Protein AF-A0A2H0PA83-F1 (afdb_monomer_lite)

Radius of gyration: 66.19 Å; chains: 1; bounding box: 112×42×180 Å

Foldseek 3Di:
DPPVVVVVVVVVVVVVVVVVVVVVVVVVVVVVVVVVVVVVVVVVVVVVVVVVVVVVVVVVVVVVVVVVVVVVVVVVVVVVVVVVVVVVVVVVVVVVVVVVVVVVVVVVVVVVVVVVVVVVVVVVLLVVLVVLQVVLVVCVVVLVLVSSLVSLVCSCVSPVPHPCVVVSVVSNVVSVVSVVD

Secondary structure (DSSP, 8-state):
-HHHHHHHHHHHHHHHHHHHHHHHHHHHHHHHHHHHHHHHHHHHHHHHHHHHHHHHHHHHHHHHHHHHHHHHHHHHHHHHHHHHHHHHHHHHHHHHHHHHHHHHHHHHHHHHHHHHHHHHHHHHHHHHHHHHHHHHHHHHHTT-HHHHHHHHHHHHHH-TT-TTHHHHHHHHHHHHHHTT-

Sequence (181 aa):
MSLRAAALAGAALLLSSCIATQQDVLDLSQQSDELKTQVEELKRTVGSLQANQADLSVSIKQLREDLTAYTETVKASQGDMSKLSVKLDDIGAQLSGKVAALGQTINQAQSKGLEDQKAALAEAKKESATEIFYTAEKRLQARDHAQAAKGFEQYLRDFPKADLIDVATYDLGLSYYGLKQ

Structure (mmCIF, N/CA/C/O backbone):
data_AF-A0A2H0PA83-F1
#
_entry.id   AF-A0A2H0PA83-F1
#
loop_
_atom_site.group_PDB
_atom_site.id
_atom_site.type_symbol
_atom_site.label_atom_id
_atom_site.label_alt_id
_atom_site.label_comp_id
_atom_site.label_asym_id
_atom_site.label_entity_id
_atom_site.label_seq_id
_atom_site.pdbx_PDB_ins_code
_atom_site.Cartn_x
_atom_site.Cartn_y
_atom_site.Cartn_z
_atom_site.occupancy
_atom_site.B_iso_or_equiv
_atom_site.auth_seq_id
_atom_site.auth_comp_id
_atom_site.auth_asym_id
_atom_site.auth_atom_id
_atom_site.pdbx_PDB_model_num
ATOM 1 N N . MET A 1 1 ? -62.617 -34.487 116.890 1.00 51.56 1 MET A N 1
ATOM 2 C CA . MET A 1 1 ? -61.266 -34.319 116.295 1.00 51.56 1 MET A CA 1
ATOM 3 C C . MET A 1 1 ? -61.273 -33.922 114.806 1.00 51.56 1 MET A C 1
ATOM 5 O O . MET A 1 1 ? -60.197 -33.729 114.262 1.00 51.56 1 MET A O 1
ATOM 9 N N . SER A 1 2 ? -62.423 -33.715 114.143 1.00 56.59 2 SER A N 1
ATOM 10 C CA . SER A 1 2 ? -62.486 -33.534 112.676 1.00 56.59 2 SER A CA 1
ATOM 11 C C . SER A 1 2 ? -62.279 -32.101 112.152 1.00 56.59 2 SER A C 1
ATOM 13 O O . SER A 1 2 ? -61.786 -31.941 111.041 1.00 56.59 2 SER A O 1
ATOM 15 N N . LEU A 1 3 ? -62.583 -31.050 112.927 1.00 54.34 3 LEU A N 1
ATOM 16 C CA . LEU A 1 3 ? -62.489 -29.662 112.430 1.00 54.34 3 LEU A CA 1
ATOM 17 C C . LEU A 1 3 ? -61.047 -29.139 112.292 1.00 54.34 3 LEU A C 1
ATOM 19 O O . LEU A 1 3 ? -60.750 -28.369 111.384 1.00 54.34 3 LEU A O 1
ATOM 23 N N . ARG A 1 4 ? -60.130 -29.569 113.170 1.00 56.16 4 ARG A N 1
ATOM 24 C CA . ARG A 1 4 ? -58.721 -29.132 113.131 1.00 56.16 4 ARG A CA 1
ATOM 25 C C . ARG A 1 4 ? -57.931 -29.771 111.985 1.00 56.16 4 ARG A C 1
ATOM 27 O O . ARG A 1 4 ? -57.058 -29.120 111.426 1.00 56.16 4 ARG A O 1
ATOM 34 N N . ALA A 1 5 ? -58.268 -31.005 111.607 1.00 57.06 5 ALA A N 1
ATOM 35 C CA . ALA A 1 5 ? -57.645 -31.691 110.476 1.00 57.06 5 ALA A CA 1
ATOM 36 C C . ALA A 1 5 ? -58.074 -31.085 109.127 1.00 57.06 5 ALA A C 1
ATOM 38 O O . ALA A 1 5 ? -57.241 -30.907 108.244 1.00 57.06 5 ALA A O 1
ATOM 39 N N . ALA A 1 6 ? -59.345 -30.685 108.997 1.00 58.38 6 ALA A N 1
ATOM 40 C CA . ALA A 1 6 ? -59.857 -30.019 107.798 1.00 58.38 6 ALA A CA 1
ATOM 41 C C . ALA A 1 6 ? -59.252 -28.615 107.595 1.00 58.38 6 ALA A C 1
ATOM 43 O O . ALA A 1 6 ? -58.910 -28.249 106.473 1.00 58.38 6 ALA A O 1
ATOM 44 N N . ALA A 1 7 ? -59.048 -27.856 108.678 1.00 58.75 7 ALA A N 1
ATOM 45 C CA . ALA A 1 7 ? -58.401 -26.544 108.614 1.00 58.75 7 ALA A CA 1
ATOM 46 C C . ALA A 1 7 ? -56.911 -26.630 108.220 1.00 58.75 7 ALA A C 1
ATOM 48 O O . ALA A 1 7 ? -56.438 -25.809 107.438 1.00 58.75 7 ALA A O 1
ATOM 49 N N . LEU A 1 8 ? -56.181 -27.646 108.703 1.00 57.69 8 LEU A N 1
ATOM 50 C CA . LEU A 1 8 ? -54.783 -27.871 108.309 1.00 57.69 8 LEU A CA 1
ATOM 51 C C . LEU A 1 8 ? -54.650 -28.352 106.854 1.00 57.69 8 LEU A C 1
ATOM 53 O O . LEU A 1 8 ? -53.740 -27.919 106.151 1.00 57.69 8 LEU A O 1
ATOM 57 N N . ALA A 1 9 ? -55.564 -29.208 106.386 1.00 58.97 9 ALA A N 1
ATOM 58 C CA . ALA A 1 9 ? -55.563 -29.701 105.008 1.00 58.97 9 ALA A CA 1
ATOM 59 C C . ALA A 1 9 ? -55.920 -28.600 103.988 1.00 58.97 9 ALA A C 1
ATOM 61 O O . ALA A 1 9 ? -55.298 -28.518 102.930 1.00 58.97 9 ALA A O 1
ATOM 62 N N . GLY A 1 10 ? -56.862 -27.709 104.324 1.00 60.94 10 GLY A N 1
ATOM 63 C CA . GLY A 1 10 ? -57.203 -26.548 103.493 1.00 60.94 10 GLY A CA 1
ATOM 64 C C . GLY A 1 10 ? -56.073 -25.515 103.394 1.00 60.94 10 GLY A C 1
ATOM 65 O O . GLY A 1 10 ? -55.834 -24.968 102.320 1.00 60.94 10 GLY A O 1
ATOM 66 N N . ALA A 1 11 ? -55.322 -25.294 104.478 1.00 58.81 11 ALA A N 1
ATOM 67 C CA . ALA A 1 11 ? -54.163 -24.398 104.474 1.00 58.81 11 ALA A CA 1
ATOM 68 C C . ALA A 1 11 ? -52.969 -24.967 103.680 1.00 58.81 11 ALA A C 1
ATOM 70 O O . ALA A 1 11 ? -52.287 -24.222 102.979 1.00 58.81 11 ALA A O 1
ATOM 71 N N . ALA A 1 12 ? -52.739 -26.285 103.735 1.00 58.78 12 ALA A N 1
ATOM 72 C CA . ALA A 1 12 ? -51.665 -26.945 102.988 1.00 58.78 12 ALA A CA 1
ATOM 73 C C . ALA A 1 12 ? -51.899 -26.935 101.464 1.00 58.78 12 ALA A C 1
ATOM 75 O O . ALA A 1 12 ? -50.952 -26.757 100.698 1.00 58.78 12 ALA A O 1
ATOM 76 N N . LEU A 1 13 ? -53.154 -27.063 101.018 1.00 60.34 13 LEU A N 1
ATOM 77 C CA . LEU A 1 13 ? -53.509 -27.007 99.594 1.00 60.34 13 LEU A CA 1
ATOM 78 C C . LEU A 1 13 ? -53.390 -25.594 99.006 1.00 60.34 13 LEU A C 1
ATOM 80 O O . LEU A 1 13 ? -52.893 -25.452 97.892 1.00 60.34 13 LEU A O 1
ATOM 84 N N . LEU A 1 14 ? -53.755 -24.552 99.763 1.00 58.25 14 LEU A N 1
ATOM 85 C CA . LEU A 1 14 ? -53.609 -23.155 99.325 1.00 58.25 14 LEU A CA 1
ATOM 86 C C . LEU A 1 14 ? -52.141 -22.705 99.243 1.00 58.25 14 LEU A C 1
ATOM 88 O O . LEU A 1 14 ? -51.774 -21.946 98.348 1.00 58.25 14 LEU A O 1
ATOM 92 N N . LEU A 1 15 ? -51.278 -23.202 100.135 1.00 57.38 15 LEU A N 1
ATOM 93 C CA . LEU A 1 15 ? -49.836 -22.940 100.073 1.00 57.38 15 LEU A CA 1
ATOM 94 C C . LEU A 1 15 ? -49.163 -23.692 98.914 1.00 57.38 15 LEU A C 1
ATOM 96 O O . LEU A 1 15 ? -48.243 -23.164 98.293 1.00 57.38 15 LEU A O 1
ATOM 100 N N . SER A 1 16 ? -49.645 -24.892 98.578 1.00 57.69 16 SER A N 1
ATOM 101 C CA . SER A 1 16 ? -49.106 -25.694 97.474 1.00 57.69 16 SER A CA 1
ATOM 102 C C . SER A 1 16 ? -49.528 -25.164 96.093 1.00 57.69 16 SER A C 1
ATOM 104 O O . SER A 1 16 ? -48.714 -25.156 95.170 1.00 57.69 16 SER A O 1
ATOM 106 N N . SER A 1 17 ? -50.740 -24.605 95.957 1.00 57.22 17 SER A N 1
ATOM 107 C CA . SER A 1 17 ? -51.189 -23.952 94.714 1.00 57.22 17 SER A CA 1
ATOM 108 C C . SER A 1 17 ? -50.440 -22.652 94.387 1.00 57.22 17 SER A C 1
ATOM 110 O O . SER A 1 17 ? -50.328 -22.281 93.218 1.00 57.22 17 SER A O 1
ATOM 112 N N . CYS A 1 18 ? -49.871 -21.975 95.388 1.00 58.06 18 CYS A N 1
ATOM 113 C CA . CYS A 1 18 ? -48.998 -20.819 95.162 1.00 58.06 18 CYS A CA 1
ATOM 114 C C . CYS A 1 18 ? -47.614 -21.220 94.622 1.00 58.06 18 CYS A C 1
ATOM 116 O O . CYS A 1 18 ? -47.002 -20.438 93.904 1.00 58.06 18 CYS A O 1
ATOM 118 N N . ILE A 1 19 ? -47.134 -22.432 94.923 1.00 64.25 19 ILE A N 1
ATOM 119 C CA . ILE A 1 19 ? -45.809 -22.919 94.501 1.00 64.25 19 ILE A CA 1
ATOM 120 C C . ILE A 1 19 ? -45.829 -23.401 93.043 1.00 64.25 19 ILE A C 1
ATOM 122 O O . ILE A 1 19 ? -44.919 -23.074 92.289 1.00 64.25 19 ILE A O 1
ATOM 126 N N . ALA A 1 20 ? -46.887 -24.099 92.613 1.00 59.97 20 ALA A N 1
ATOM 127 C CA . ALA A 1 20 ? -47.041 -24.510 91.210 1.00 59.97 20 ALA A CA 1
ATOM 128 C C . ALA A 1 20 ? -47.161 -23.297 90.268 1.00 59.97 20 ALA A C 1
ATOM 130 O O . ALA A 1 20 ? -46.479 -23.213 89.252 1.00 59.97 20 ALA A O 1
ATOM 131 N N . THR A 1 21 ? -47.949 -22.296 90.669 1.00 69.75 21 THR A N 1
ATOM 132 C CA . THR A 1 21 ? -48.108 -21.053 89.900 1.00 69.75 21 THR A CA 1
ATOM 133 C C . THR A 1 21 ? -46.814 -20.230 89.861 1.00 69.75 21 THR A C 1
ATOM 135 O O . THR A 1 21 ? -46.554 -19.548 88.879 1.00 69.75 21 THR A O 1
ATOM 138 N N . GLN A 1 22 ? -45.961 -20.299 90.889 1.00 62.75 22 GLN A N 1
ATOM 139 C CA . GLN A 1 22 ? -44.659 -19.617 90.876 1.00 62.75 22 GLN A CA 1
ATOM 140 C C . GLN A 1 22 ? -43.684 -20.213 89.857 1.00 62.75 22 GLN A C 1
ATOM 142 O O . GLN A 1 22 ? -42.890 -19.472 89.283 1.00 62.75 22 GLN A O 1
ATOM 147 N N . GLN A 1 23 ? -43.744 -21.524 89.621 1.00 73.12 23 GLN A N 1
ATOM 148 C CA . GLN A 1 23 ? -42.835 -22.210 88.705 1.00 73.12 23 GLN A CA 1
ATOM 149 C C . GLN A 1 23 ? -43.219 -21.968 87.241 1.00 73.12 23 GLN A C 1
ATOM 151 O O . GLN A 1 23 ? -42.353 -21.625 86.441 1.00 73.12 23 GLN A O 1
ATOM 156 N N . ASP A 1 24 ? -44.516 -22.015 86.925 1.00 76.12 24 ASP A N 1
ATOM 157 C CA . ASP A 1 24 ? -45.021 -21.629 85.602 1.00 76.12 24 ASP A CA 1
ATOM 158 C C . ASP A 1 24 ? -44.798 -20.137 85.321 1.00 76.12 24 ASP A C 1
ATOM 160 O O . ASP A 1 24 ? -44.434 -19.768 84.211 1.00 76.12 24 ASP A O 1
ATOM 164 N N . VAL A 1 25 ? -44.956 -19.257 86.320 1.00 76.62 25 VAL A N 1
ATOM 165 C CA . VAL A 1 25 ? -44.660 -17.820 86.159 1.00 76.62 25 VAL A CA 1
ATOM 166 C C . VAL A 1 25 ? -43.170 -17.575 85.904 1.00 76.62 25 VAL A C 1
ATOM 168 O O . VAL A 1 25 ? -42.833 -16.684 85.124 1.00 76.62 25 VAL A O 1
ATOM 171 N N . LEU A 1 26 ? -42.277 -18.362 86.513 1.00 77.31 26 LEU A N 1
ATOM 172 C CA . LEU A 1 26 ? -40.839 -18.301 86.237 1.00 77.31 26 LEU A CA 1
ATOM 173 C C . LEU A 1 26 ? -40.507 -18.797 84.825 1.00 77.31 26 LEU A C 1
ATOM 175 O O . LEU A 1 26 ? -39.766 -18.115 84.124 1.00 77.31 26 LEU A O 1
ATOM 179 N N . ASP A 1 27 ? -41.082 -19.915 84.380 1.00 84.69 27 ASP A N 1
ATOM 180 C CA . ASP A 1 27 ? -40.844 -20.453 83.032 1.00 84.69 27 ASP A CA 1
ATOM 181 C C . ASP A 1 27 ? -41.407 -19.522 81.941 1.00 84.69 27 ASP A C 1
ATOM 183 O O . ASP A 1 27 ? -40.744 -19.233 80.945 1.00 84.69 27 ASP A O 1
ATOM 187 N N . LEU A 1 28 ? -42.587 -18.933 82.174 1.00 83.31 28 LEU A N 1
ATOM 188 C CA . LEU A 1 28 ? -43.180 -17.934 81.281 1.00 83.31 28 LEU A CA 1
ATOM 189 C C . LEU A 1 28 ? -42.356 -16.638 81.240 1.00 83.31 28 LEU A C 1
ATOM 191 O O . LEU A 1 28 ? -42.197 -16.037 80.177 1.00 83.31 28 LEU A O 1
ATOM 195 N N . SER A 1 29 ? -41.808 -16.214 82.385 1.00 84.06 29 SER A N 1
ATOM 196 C CA . SER A 1 29 ? -40.869 -15.088 82.454 1.00 84.06 29 SER A CA 1
ATOM 197 C C . SER A 1 29 ? -39.613 -15.383 81.640 1.00 84.06 29 SER A C 1
ATOM 199 O O . SER A 1 29 ? -39.159 -14.531 80.881 1.00 84.06 29 SER A O 1
ATOM 201 N N . GLN A 1 30 ? -39.082 -16.599 81.754 1.00 87.44 30 GLN A N 1
ATOM 202 C CA . GLN A 1 30 ? -37.861 -17.011 81.077 1.00 87.44 30 GLN A CA 1
ATOM 203 C C . GLN A 1 30 ? -38.061 -17.105 79.556 1.00 87.44 30 GLN A C 1
ATOM 205 O O . GLN A 1 30 ? -37.253 -16.576 78.796 1.00 87.44 3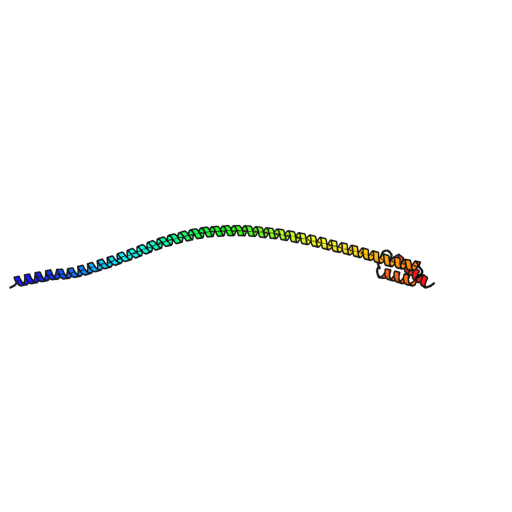0 GLN A O 1
ATOM 210 N N . GLN A 1 31 ? -39.186 -17.661 79.100 1.00 88.81 31 GLN A N 1
ATOM 211 C CA . GLN A 1 31 ? -39.565 -17.670 77.682 1.00 88.81 31 GLN A CA 1
ATOM 212 C C . GLN A 1 31 ? -39.833 -16.260 77.137 1.00 88.81 31 GLN A C 1
ATOM 214 O O . GLN A 1 31 ? -39.490 -15.964 75.992 1.00 88.81 31 GLN A O 1
ATOM 219 N N . SER A 1 32 ? -40.415 -15.366 77.943 1.00 87.06 32 SER A N 1
ATOM 220 C CA . SER A 1 32 ? -40.595 -13.959 77.570 1.00 87.06 32 SER A CA 1
ATOM 221 C C . SER A 1 32 ? -39.249 -13.251 77.374 1.00 87.06 32 SER A C 1
ATOM 223 O O . SER A 1 32 ? -39.107 -12.459 76.441 1.00 87.06 32 SER A O 1
ATOM 225 N N . ASP A 1 33 ? -38.257 -13.537 78.218 1.00 91.81 33 ASP A N 1
ATOM 226 C CA . ASP A 1 33 ? -36.907 -12.976 78.100 1.00 91.81 33 ASP A CA 1
ATOM 227 C C . ASP A 1 33 ? -36.136 -13.551 76.897 1.00 91.81 33 ASP A C 1
ATOM 229 O O . ASP A 1 33 ? -35.471 -12.809 76.162 1.00 91.81 33 ASP A O 1
ATOM 233 N N . GLU A 1 34 ? -36.283 -14.849 76.627 1.00 93.62 34 GLU A N 1
ATOM 234 C CA . GLU A 1 34 ? -35.730 -15.521 75.444 1.00 93.62 34 GLU A CA 1
ATOM 235 C C . GLU A 1 34 ? -36.320 -14.932 74.153 1.00 93.62 34 GLU A C 1
ATOM 237 O O . GLU A 1 34 ? -35.589 -14.503 73.256 1.00 93.62 34 GLU A O 1
ATOM 242 N N . LEU A 1 35 ? -37.650 -14.817 74.077 1.00 92.44 35 LEU A N 1
ATOM 243 C CA . LEU A 1 35 ? -38.343 -14.258 72.918 1.00 92.44 35 LEU A CA 1
ATOM 244 C C . LEU A 1 35 ? -37.953 -12.796 72.687 1.00 92.44 35 LEU A C 1
ATOM 246 O O . LEU A 1 35 ? -37.752 -12.370 71.550 1.00 92.44 35 LEU A O 1
ATOM 250 N N . LYS A 1 36 ? -37.790 -12.023 73.764 1.00 93.94 36 LYS A N 1
ATOM 251 C CA . LYS A 1 36 ? -37.321 -10.638 73.687 1.00 93.94 36 LYS A CA 1
ATOM 252 C C . LYS A 1 36 ? -35.911 -10.558 73.104 1.00 93.94 36 LYS A C 1
ATOM 254 O O . LYS A 1 36 ? -35.647 -9.699 72.264 1.00 93.94 36 LYS A O 1
ATOM 259 N N . THR A 1 37 ? -35.035 -11.478 73.498 1.00 95.44 37 THR A N 1
ATOM 260 C CA . THR A 1 37 ? -33.679 -11.588 72.947 1.00 95.44 37 THR A CA 1
ATOM 261 C C . THR A 1 37 ? -33.705 -11.923 71.454 1.00 95.44 37 THR A C 1
ATOM 263 O O . THR A 1 37 ? -33.052 -11.237 70.666 1.00 95.44 37 THR A O 1
ATOM 266 N N . GLN A 1 38 ? -34.522 -12.896 71.043 1.00 95.44 38 GLN A N 1
ATOM 267 C CA . GLN A 1 38 ? -34.682 -13.279 69.633 1.00 95.44 38 GLN A CA 1
ATOM 268 C C . GLN A 1 38 ? -35.261 -12.146 68.772 1.00 95.44 38 GLN A C 1
ATOM 270 O O . GLN A 1 38 ? -34.823 -11.938 67.641 1.00 95.44 38 GLN A O 1
ATOM 275 N N . VAL A 1 39 ? -36.216 -11.372 69.297 1.00 95.56 39 VAL A N 1
ATOM 276 C CA . VAL A 1 39 ? -36.772 -10.200 68.600 1.00 95.56 39 VAL A CA 1
ATOM 277 C C . VAL A 1 39 ? -35.709 -9.117 68.408 1.00 95.56 39 VAL A C 1
ATOM 279 O O . VAL A 1 39 ? -35.628 -8.526 67.329 1.00 95.56 39 VAL A O 1
ATOM 282 N N . GLU A 1 40 ? -34.868 -8.866 69.413 1.00 95.81 40 GLU A N 1
ATOM 283 C CA . GLU A 1 40 ? -33.756 -7.913 69.301 1.00 95.81 40 GLU A CA 1
ATOM 284 C C . GLU A 1 40 ? -32.684 -8.379 68.302 1.00 95.81 40 GLU A C 1
ATOM 286 O O . GLU A 1 40 ? -32.133 -7.566 67.556 1.00 95.81 40 GLU A O 1
ATOM 291 N N . GLU A 1 41 ? -32.396 -9.679 68.236 1.00 95.88 41 GLU A N 1
ATOM 292 C CA . GLU A 1 41 ? -31.490 -10.247 67.233 1.00 95.88 41 GLU A CA 1
ATOM 293 C C . GLU A 1 41 ? -32.073 -10.149 65.818 1.00 95.88 41 GLU A C 1
ATOM 295 O O . GLU A 1 41 ? -31.417 -9.640 64.907 1.00 95.88 41 GLU A O 1
ATOM 300 N N . LEU A 1 42 ? -33.337 -10.534 65.634 1.00 95.00 42 LEU A N 1
ATOM 301 C CA . LEU A 1 42 ? -34.015 -10.431 64.346 1.00 95.00 42 LEU A CA 1
ATOM 302 C C . LEU A 1 42 ? -34.079 -8.977 63.864 1.00 95.00 42 LEU A C 1
ATOM 304 O O . LEU A 1 42 ? -33.847 -8.704 62.686 1.00 95.00 42 LEU A O 1
ATOM 308 N N . LYS A 1 43 ? -34.321 -8.026 64.772 1.00 95.38 43 LYS A N 1
ATOM 309 C CA . LYS A 1 43 ? -34.308 -6.591 64.468 1.00 95.38 43 LYS A CA 1
ATOM 310 C C . LYS A 1 43 ? -32.934 -6.121 63.988 1.00 95.38 43 LYS A C 1
ATOM 312 O O . LYS A 1 43 ? -32.865 -5.347 63.032 1.00 95.38 43 LYS A O 1
ATOM 317 N N . ARG A 1 44 ? -31.845 -6.610 64.595 1.00 96.56 44 ARG A N 1
ATOM 318 C CA . ARG A 1 44 ? -30.480 -6.345 64.108 1.00 96.56 44 ARG A CA 1
ATOM 319 C C . ARG A 1 44 ? -30.255 -6.934 62.717 1.00 96.56 44 ARG A C 1
ATOM 321 O O . ARG A 1 44 ? -29.746 -6.225 61.849 1.00 96.56 44 ARG A O 1
ATOM 328 N N . THR A 1 45 ? -30.681 -8.172 62.472 1.00 95.62 45 THR A N 1
ATOM 329 C CA . THR A 1 45 ? -30.556 -8.816 61.154 1.00 95.62 45 THR A CA 1
ATOM 330 C C . THR A 1 45 ? -31.348 -8.075 60.079 1.00 95.62 45 THR A C 1
ATOM 332 O O . THR A 1 45 ? -30.814 -7.806 59.006 1.00 95.62 45 THR A O 1
ATOM 335 N N . VAL A 1 46 ? -32.585 -7.660 60.366 1.00 96.50 46 VAL A N 1
ATOM 336 C CA . VAL A 1 46 ? -33.391 -6.835 59.449 1.00 96.50 46 VAL A CA 1
ATOM 337 C C . VAL A 1 46 ? -32.699 -5.502 59.166 1.00 96.50 46 VAL A C 1
ATOM 339 O O . VAL A 1 46 ? -32.633 -5.093 58.009 1.00 96.50 46 VAL A O 1
ATOM 342 N N . GLY A 1 47 ? -32.125 -4.856 60.186 1.00 96.62 47 GLY A N 1
ATOM 343 C CA . GLY A 1 47 ? -31.341 -3.632 60.005 1.00 96.62 47 GLY A CA 1
ATOM 344 C C . GLY A 1 47 ? -30.131 -3.830 59.084 1.00 96.62 47 GLY A C 1
ATOM 345 O O . GLY A 1 47 ? -29.888 -3.013 58.198 1.00 96.62 47 GLY A O 1
ATOM 346 N N . SER A 1 48 ? -29.409 -4.946 59.229 1.00 96.38 48 SER A N 1
ATOM 347 C CA . SER A 1 48 ? -28.294 -5.297 58.339 1.00 96.38 48 SER A CA 1
ATOM 348 C C . SER A 1 48 ? -28.757 -5.572 56.906 1.00 96.38 48 SER A C 1
ATOM 350 O O . SER A 1 48 ? -28.155 -5.065 55.960 1.00 96.38 48 SER A O 1
ATOM 352 N N . LEU A 1 49 ? -29.852 -6.314 56.724 1.00 95.31 49 LEU A N 1
ATOM 353 C CA . LEU A 1 49 ? -30.412 -6.591 55.400 1.00 95.31 49 LEU A CA 1
ATOM 354 C C . LEU A 1 49 ? -30.868 -5.311 54.694 1.00 95.31 49 LEU A C 1
ATOM 356 O O . LEU A 1 49 ? -30.617 -5.157 53.502 1.00 95.31 49 LEU A O 1
ATOM 360 N N . GLN A 1 50 ? -31.477 -4.374 55.422 1.00 94.88 50 GLN A N 1
ATOM 361 C CA . GLN A 1 50 ? -31.858 -3.067 54.882 1.00 94.88 50 GLN A CA 1
ATOM 362 C C . GLN A 1 50 ? -30.638 -2.249 54.444 1.00 94.88 50 GLN A C 1
ATOM 364 O O . GLN A 1 50 ? -30.660 -1.655 53.365 1.00 94.88 50 GLN A O 1
ATOM 369 N N . ALA A 1 51 ? -29.561 -2.249 55.236 1.00 95.62 51 ALA A N 1
ATOM 370 C CA . ALA A 1 51 ? -28.315 -1.578 54.872 1.00 95.62 51 ALA A CA 1
ATOM 371 C C . ALA A 1 51 ? -27.686 -2.194 53.609 1.00 95.62 51 ALA A C 1
ATOM 373 O O . ALA A 1 51 ? -27.352 -1.473 52.671 1.00 95.62 51 ALA A O 1
ATOM 374 N N . ASN A 1 52 ? -27.615 -3.525 53.536 1.00 96.00 52 ASN A N 1
ATOM 375 C CA . ASN A 1 52 ? -27.096 -4.235 52.364 1.00 96.00 52 ASN A CA 1
ATOM 376 C C . ASN A 1 52 ? -27.962 -4.004 51.117 1.00 96.00 52 ASN A C 1
ATOM 378 O O . ASN A 1 52 ? -27.446 -3.867 50.010 1.00 96.00 52 ASN A O 1
ATOM 382 N N . GLN A 1 53 ? -29.285 -3.926 51.278 1.00 95.06 53 GLN A N 1
ATOM 383 C CA . GLN A 1 53 ? -30.200 -3.609 50.183 1.00 95.06 53 GLN A CA 1
ATOM 384 C C . GLN A 1 53 ? -29.984 -2.181 49.660 1.00 95.06 53 GLN A C 1
ATOM 386 O O . GLN A 1 53 ? -30.046 -1.954 48.448 1.00 95.06 53 GLN A O 1
ATOM 391 N N . ALA A 1 54 ? -29.721 -1.222 50.552 1.00 95.75 54 ALA A N 1
ATOM 392 C CA . ALA A 1 54 ? -29.398 0.148 50.168 1.00 95.75 54 ALA A CA 1
ATOM 393 C C . ALA A 1 54 ? -28.068 0.219 49.400 1.00 95.75 54 ALA A C 1
ATOM 395 O O . ALA A 1 54 ? -28.019 0.840 48.338 1.00 95.75 54 ALA A O 1
ATOM 396 N N . ASP A 1 55 ? -27.031 -0.468 49.881 1.00 97.00 55 ASP A N 1
ATOM 397 C CA . ASP A 1 55 ? -25.716 -0.525 49.231 1.00 97.00 55 ASP A CA 1
ATOM 398 C C . ASP A 1 55 ? -25.781 -1.170 47.836 1.00 97.00 55 ASP A C 1
ATOM 400 O O . ASP A 1 55 ? -25.310 -0.604 46.844 1.00 97.00 55 ASP A O 1
ATOM 404 N N . LEU A 1 56 ? -26.489 -2.298 47.715 1.00 96.44 56 LEU A N 1
ATOM 405 C CA . LEU A 1 56 ? -26.685 -2.968 46.431 1.00 96.44 56 LEU A CA 1
ATOM 406 C C . LEU A 1 56 ? -27.446 -2.080 45.434 1.00 96.44 56 LEU A C 1
ATOM 408 O O . LEU A 1 56 ? -27.129 -2.062 44.246 1.00 96.44 56 LEU A O 1
ATOM 412 N N . SER A 1 57 ? -28.430 -1.308 45.907 1.00 96.75 57 SER A N 1
ATOM 413 C CA . SER A 1 57 ? -29.165 -0.346 45.075 1.00 96.75 57 SER A CA 1
ATOM 414 C C . SER A 1 57 ? -28.252 0.753 44.523 1.00 96.75 57 SER A C 1
ATOM 416 O O . SER A 1 57 ? -28.379 1.123 43.354 1.00 96.75 57 SER A O 1
ATOM 418 N N . VAL A 1 58 ? -27.304 1.246 45.327 1.00 97.44 58 VAL A N 1
ATOM 419 C CA . VAL A 1 58 ? -26.288 2.214 44.880 1.00 97.44 58 VAL A CA 1
ATOM 420 C C . VAL A 1 58 ? -25.352 1.575 43.855 1.00 97.44 58 VAL A C 1
ATOM 422 O O . VAL A 1 58 ? -25.177 2.130 42.772 1.00 97.44 58 VAL A O 1
ATOM 425 N N . SER A 1 59 ? -24.837 0.377 44.134 1.00 97.50 59 SER A N 1
ATOM 426 C CA . SER A 1 59 ? -23.953 -0.354 43.217 1.00 97.50 59 SER A CA 1
ATOM 427 C C . SER A 1 59 ? -24.608 -0.620 41.855 1.00 97.50 59 SER A C 1
ATOM 429 O O . SER A 1 59 ? -23.988 -0.426 40.813 1.00 97.50 59 SER A O 1
ATOM 431 N N . ILE A 1 60 ? -25.892 -0.996 41.832 1.00 97.06 60 ILE A N 1
ATOM 432 C CA . ILE A 1 60 ? -26.648 -1.200 40.585 1.00 97.06 60 ILE A CA 1
ATOM 433 C C . ILE A 1 60 ? -26.817 0.110 39.805 1.00 97.06 60 ILE A C 1
ATOM 435 O O . ILE A 1 60 ? -26.779 0.092 38.573 1.00 97.06 60 ILE A O 1
ATOM 439 N N . LYS A 1 61 ? -27.026 1.243 40.486 1.00 97.25 61 LYS A N 1
ATOM 440 C CA . LYS A 1 61 ? -27.111 2.554 39.823 1.00 97.25 61 LYS A CA 1
ATOM 441 C C . LYS A 1 61 ? -25.777 2.933 39.191 1.00 97.25 61 LYS A C 1
ATOM 443 O O . LYS A 1 61 ? -25.771 3.259 38.009 1.00 97.25 61 LYS A O 1
ATOM 448 N N . GLN A 1 62 ? -24.678 2.787 39.932 1.00 97.44 62 GLN A N 1
ATOM 449 C CA . GLN A 1 62 ? -23.337 3.061 39.417 1.00 97.44 62 GLN A CA 1
ATOM 450 C C . GLN A 1 62 ? -23.035 2.204 38.186 1.00 97.44 62 GLN A C 1
ATOM 452 O O . GLN A 1 62 ? -22.660 2.719 37.140 1.00 97.44 62 GLN A O 1
ATOM 457 N N . LEU A 1 63 ? -23.304 0.898 38.265 1.00 96.81 63 LEU A N 1
ATOM 458 C CA . LEU A 1 63 ? -23.047 -0.014 37.154 1.00 96.81 63 LEU A CA 1
ATOM 459 C C . LEU A 1 63 ? -23.872 0.339 35.903 1.00 96.81 63 LEU A C 1
ATOM 461 O O . LEU A 1 63 ? -23.411 0.148 34.780 1.00 96.81 63 LEU A O 1
ATOM 465 N N . ARG A 1 64 ? -25.096 0.861 36.073 1.00 96.56 64 ARG A N 1
ATOM 466 C CA . ARG A 1 64 ? -25.930 1.344 34.957 1.00 96.56 64 ARG A CA 1
ATOM 467 C C . ARG A 1 64 ? -25.384 2.623 34.331 1.00 96.56 64 ARG A C 1
ATOM 469 O O . ARG A 1 64 ? -25.445 2.757 33.108 1.00 96.56 64 ARG A O 1
ATOM 476 N N . GLU A 1 65 ? -24.878 3.546 35.141 1.00 97.88 65 GLU A N 1
ATOM 477 C CA . GLU A 1 65 ? -24.212 4.756 34.650 1.00 97.88 65 GLU A CA 1
ATOM 478 C C . GLU A 1 65 ? -22.950 4.390 33.864 1.00 97.88 65 GLU A C 1
ATOM 480 O O . GLU A 1 65 ? -22.814 4.794 32.707 1.00 97.88 65 GLU A O 1
ATOM 485 N N . ASP A 1 66 ? -22.109 3.516 34.420 1.00 97.62 66 ASP A N 1
ATOM 486 C CA . ASP A 1 66 ? -20.885 3.039 33.772 1.00 97.62 66 ASP A CA 1
ATOM 487 C C . ASP A 1 66 ? -21.189 2.310 32.454 1.00 97.62 66 ASP A C 1
ATOM 489 O O . ASP A 1 66 ? -20.540 2.557 31.437 1.00 97.62 66 ASP A O 1
ATOM 493 N N . LEU A 1 67 ? -22.217 1.452 32.424 1.00 97.31 67 LEU A N 1
ATOM 494 C CA . LEU A 1 67 ? -22.645 0.758 31.204 1.00 97.31 67 LEU A CA 1
ATOM 495 C C . LEU A 1 67 ? -23.129 1.740 30.127 1.00 97.31 67 LEU A C 1
ATOM 497 O O . LEU A 1 67 ? -22.878 1.532 28.936 1.00 97.31 67 LEU A O 1
ATOM 501 N N . THR A 1 68 ? -23.816 2.808 30.533 1.00 97.38 68 THR A N 1
ATOM 502 C CA . THR A 1 68 ? -24.295 3.848 29.615 1.00 97.38 68 THR A CA 1
ATOM 503 C C . THR A 1 68 ? -23.115 4.612 29.019 1.00 97.38 68 THR A C 1
ATOM 505 O O . THR A 1 68 ? -23.003 4.695 27.795 1.00 97.38 68 THR A O 1
ATOM 508 N N . ALA A 1 69 ? -22.178 5.062 29.856 1.00 97.88 69 ALA A N 1
ATOM 509 C CA . ALA A 1 69 ? -20.957 5.736 29.416 1.00 97.88 69 ALA A CA 1
ATOM 510 C C . ALA A 1 69 ? -20.089 4.841 28.513 1.00 97.88 69 ALA A C 1
ATOM 512 O O . ALA A 1 69 ? -19.564 5.281 27.484 1.00 97.88 69 ALA A O 1
ATOM 513 N N . TYR A 1 70 ? -19.978 3.554 28.847 1.00 96.94 70 TYR A N 1
ATOM 514 C CA . TYR A 1 70 ? -19.269 2.581 28.024 1.00 96.94 70 TYR A CA 1
ATOM 515 C C . TYR A 1 70 ? -19.947 2.391 26.662 1.00 96.94 70 TYR A C 1
ATOM 517 O O . TYR A 1 70 ? -19.280 2.389 25.629 1.00 96.94 70 TYR A O 1
ATOM 525 N N . THR A 1 71 ? -21.278 2.301 26.633 1.00 97.25 71 THR A N 1
ATOM 526 C CA . THR A 1 71 ? -22.050 2.191 25.385 1.00 97.25 71 THR A CA 1
ATOM 527 C C . THR A 1 71 ? -21.840 3.408 24.483 1.00 97.25 71 THR A C 1
ATOM 529 O O . THR A 1 71 ? -21.684 3.257 23.269 1.00 97.25 71 THR A O 1
ATOM 532 N N . GLU A 1 72 ? -21.798 4.614 25.050 1.00 97.25 72 GLU A N 1
ATOM 533 C CA . GLU A 1 72 ? -21.477 5.833 24.301 1.00 97.25 72 GLU A CA 1
ATOM 534 C C . GLU A 1 72 ? -20.043 5.818 23.766 1.00 97.25 72 GLU A C 1
ATOM 536 O O . GLU A 1 72 ? -19.821 6.116 22.591 1.00 97.25 72 GLU A O 1
ATOM 541 N N . THR A 1 73 ? -19.082 5.383 24.582 1.00 97.75 73 THR A N 1
ATOM 542 C CA . THR A 1 73 ? -17.673 5.256 24.181 1.00 97.75 73 THR A CA 1
ATOM 543 C C . THR A 1 73 ? -17.504 4.265 23.028 1.00 97.75 73 THR A C 1
ATOM 545 O O . THR A 1 73 ? -16.799 4.549 22.059 1.00 97.75 73 THR A O 1
ATOM 548 N N . VAL A 1 74 ? -18.193 3.120 23.076 1.00 97.75 74 VAL A N 1
ATOM 549 C CA . VAL A 1 74 ? -18.181 2.128 21.991 1.00 97.75 74 VAL A CA 1
ATOM 550 C C . VAL A 1 74 ? -18.794 2.702 20.713 1.00 97.75 74 VAL A C 1
ATOM 552 O O . VAL A 1 74 ? -18.226 2.508 19.640 1.00 97.75 74 VAL A O 1
ATOM 555 N N . LYS A 1 75 ? -19.900 3.454 20.794 1.00 97.62 75 LYS A N 1
ATOM 556 C CA . LYS A 1 75 ? -20.484 4.130 19.619 1.00 97.62 75 LYS A CA 1
ATOM 557 C C . LYS A 1 75 ? -19.531 5.159 19.013 1.00 97.62 75 LYS A C 1
ATOM 559 O O . LYS A 1 75 ? -19.389 5.208 17.792 1.00 97.62 75 LYS A O 1
ATOM 564 N N . ALA A 1 76 ? -18.863 5.955 19.847 1.00 97.38 76 ALA A N 1
ATOM 565 C CA . ALA A 1 76 ? -17.859 6.910 19.388 1.00 97.38 76 ALA A CA 1
ATOM 566 C C . ALA A 1 76 ? -16.693 6.190 18.688 1.00 97.38 76 ALA A C 1
ATOM 568 O O . ALA A 1 76 ? -16.345 6.533 17.559 1.00 97.38 76 ALA A O 1
ATOM 569 N N . SER A 1 77 ? -16.175 5.122 19.301 1.00 96.56 77 SER A N 1
ATOM 570 C CA . SER A 1 77 ? -15.108 4.292 18.732 1.00 96.56 77 SER A CA 1
ATOM 571 C C . SER A 1 77 ? -15.506 3.645 17.399 1.00 96.56 77 SER A C 1
ATOM 573 O O . SER A 1 77 ? -14.723 3.664 16.451 1.00 96.56 77 SER A O 1
ATOM 575 N N . GLN A 1 78 ? -16.737 3.137 17.276 1.00 96.62 78 GLN A N 1
ATOM 576 C CA . GLN A 1 78 ? -17.273 2.632 16.006 1.00 96.62 78 GLN A CA 1
ATOM 577 C C . GLN A 1 78 ? -17.331 3.728 14.931 1.00 96.62 78 GLN A C 1
ATOM 579 O O . GLN A 1 78 ? -16.970 3.483 13.778 1.00 96.62 78 GLN A O 1
ATOM 584 N N . GLY A 1 79 ? -17.741 4.945 15.304 1.00 97.81 79 GLY A N 1
ATOM 585 C CA . GLY A 1 79 ? -17.741 6.100 14.406 1.00 97.81 79 GLY A CA 1
ATOM 586 C C . GLY A 1 79 ? -16.339 6.468 13.918 1.00 97.81 79 GLY A C 1
ATOM 587 O O . GLY A 1 79 ? -16.142 6.728 12.730 1.00 97.81 79 GLY A O 1
ATOM 588 N N . ASP A 1 80 ? -15.348 6.438 14.804 1.00 97.69 80 ASP A N 1
ATOM 589 C CA . ASP A 1 80 ? -13.959 6.718 14.443 1.00 97.69 80 ASP A CA 1
ATOM 590 C C . ASP A 1 80 ? -13.341 5.605 13.590 1.00 97.69 80 ASP A C 1
ATOM 592 O O . ASP A 1 80 ? -12.638 5.904 12.623 1.00 97.69 80 ASP A O 1
ATOM 596 N N . MET A 1 81 ? -13.675 4.339 13.858 1.00 97.56 81 MET A N 1
ATOM 597 C CA . MET A 1 81 ? -13.281 3.209 13.012 1.00 97.56 81 MET A CA 1
ATOM 598 C C . MET A 1 81 ? -13.838 3.349 11.589 1.00 97.56 81 MET A C 1
ATOM 600 O O . MET A 1 81 ? -13.114 3.139 10.618 1.00 97.56 81 MET A O 1
ATOM 604 N N . SER A 1 82 ? -15.099 3.770 11.444 1.00 97.88 82 SER A N 1
ATOM 605 C CA . SER A 1 82 ? -15.698 4.028 10.129 1.00 97.88 82 SER A CA 1
ATOM 606 C C . SER A 1 82 ? -14.970 5.149 9.379 1.00 97.88 82 SER A C 1
ATOM 608 O O . SER A 1 82 ? -14.617 4.976 8.211 1.00 97.88 82 SER A O 1
ATOM 610 N N . LYS A 1 83 ? -14.659 6.268 10.048 1.00 97.81 83 LYS A N 1
ATOM 611 C CA . LYS A 1 83 ? -13.875 7.360 9.441 1.00 97.81 83 LYS A CA 1
ATOM 612 C C . LYS A 1 83 ? -12.482 6.898 9.022 1.00 97.81 83 LYS A C 1
ATOM 614 O O . LYS A 1 83 ? -11.993 7.308 7.970 1.00 97.81 83 LYS A O 1
ATOM 619 N N . LEU A 1 84 ? -11.831 6.080 9.849 1.00 97.56 84 LEU A N 1
ATOM 620 C CA . LEU A 1 84 ? -10.511 5.541 9.547 1.00 97.56 84 LEU A CA 1
ATOM 621 C C . LEU A 1 84 ? -10.556 4.612 8.330 1.00 97.56 84 LEU A C 1
ATOM 623 O O . LEU A 1 84 ? -9.703 4.745 7.458 1.00 97.56 84 LEU A O 1
ATOM 627 N N . SER A 1 85 ? -11.569 3.744 8.234 1.00 97.88 85 SER A N 1
ATOM 628 C CA . SER A 1 85 ? -11.787 2.879 7.067 1.00 97.88 85 SER A CA 1
ATOM 629 C C . SER A 1 85 ? -11.897 3.698 5.783 1.00 97.88 85 SER A C 1
ATOM 631 O O . SER A 1 85 ? -11.164 3.443 4.836 1.00 97.88 85 SER A O 1
ATOM 633 N N . VAL A 1 86 ? -12.719 4.754 5.782 1.00 98.00 86 VAL A N 1
ATOM 634 C CA . VAL A 1 86 ? -12.881 5.636 4.612 1.00 98.00 86 VAL A CA 1
ATOM 635 C C . VAL A 1 86 ? -11.561 6.307 4.217 1.00 98.00 86 VAL A C 1
ATOM 637 O O . VAL A 1 86 ? -11.243 6.397 3.034 1.00 98.00 86 VAL A O 1
ATOM 640 N N . LYS A 1 87 ? -10.761 6.765 5.191 1.00 97.94 87 LYS A N 1
ATOM 641 C CA . LYS A 1 87 ? -9.432 7.332 4.905 1.00 97.94 87 LYS A CA 1
ATOM 642 C C . LYS A 1 87 ? -8.477 6.299 4.312 1.00 97.94 87 LYS A C 1
ATOM 644 O O . LYS A 1 87 ? -7.671 6.645 3.454 1.00 97.94 87 LYS A O 1
ATOM 649 N N . LEU A 1 88 ? -8.536 5.059 4.786 1.00 97.75 88 LEU A N 1
ATOM 650 C CA . LEU A 1 88 ? -7.695 3.981 4.283 1.00 97.75 88 LEU A CA 1
ATOM 651 C C . LEU A 1 88 ? -8.079 3.608 2.844 1.00 97.75 88 LEU A C 1
ATOM 653 O O . LEU A 1 88 ? -7.187 3.428 2.016 1.00 97.75 88 LEU A O 1
ATOM 657 N N . ASP A 1 89 ? -9.374 3.596 2.529 1.00 97.75 89 ASP A N 1
ATOM 658 C CA . ASP A 1 89 ? -9.882 3.388 1.169 1.00 97.75 89 ASP A CA 1
ATOM 659 C C . ASP A 1 89 ? -9.449 4.51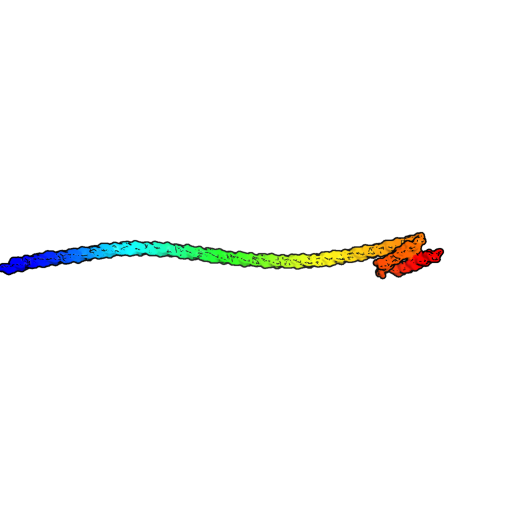4 0.213 1.00 97.75 89 ASP A C 1
ATOM 661 O O . ASP A 1 89 ? -8.976 4.238 -0.892 1.00 97.75 89 ASP A O 1
ATOM 665 N N . ASP A 1 90 ? -9.530 5.781 0.643 1.00 97.75 90 ASP A N 1
ATOM 666 C CA . ASP A 1 90 ? -9.065 6.934 -0.148 1.00 97.75 90 ASP A CA 1
ATOM 667 C C . ASP A 1 90 ? -7.558 6.858 -0.432 1.00 97.75 90 ASP A C 1
ATOM 669 O O . ASP A 1 90 ? -7.122 7.003 -1.577 1.00 97.75 90 ASP A O 1
ATOM 673 N N . ILE A 1 91 ? -6.750 6.531 0.583 1.00 97.12 91 ILE A N 1
ATOM 674 C CA . ILE A 1 91 ? -5.307 6.309 0.408 1.00 97.12 91 ILE A CA 1
ATOM 675 C C . ILE A 1 91 ? -5.054 5.149 -0.563 1.00 97.12 91 ILE A C 1
ATOM 677 O O . ILE A 1 91 ? -4.185 5.257 -1.432 1.00 97.12 91 ILE A O 1
ATOM 681 N N . GLY A 1 92 ? -5.814 4.057 -0.452 1.00 97.56 92 GLY A N 1
ATOM 682 C CA . GLY A 1 92 ? -5.734 2.921 -1.370 1.00 97.56 92 GLY A CA 1
ATOM 683 C C . GLY A 1 92 ? -6.004 3.323 -2.823 1.00 97.56 92 GLY A C 1
ATOM 684 O O . GLY A 1 92 ? -5.248 2.946 -3.727 1.00 97.56 92 GLY A O 1
ATOM 685 N N . ALA A 1 93 ? -7.025 4.151 -3.052 1.00 97.44 93 ALA A N 1
ATOM 686 C CA . ALA A 1 93 ? -7.361 4.680 -4.370 1.00 97.44 93 ALA A CA 1
ATOM 687 C C . ALA A 1 93 ? -6.271 5.624 -4.910 1.00 97.44 93 ALA A C 1
ATOM 689 O O . ALA A 1 93 ? -5.817 5.468 -6.048 1.00 97.44 93 ALA A O 1
ATOM 690 N N . GLN A 1 94 ? -5.792 6.561 -4.086 1.00 97.62 94 GLN A N 1
ATOM 691 C CA . GLN A 1 94 ? -4.724 7.494 -4.456 1.00 97.62 94 GLN A CA 1
ATOM 692 C C . GLN A 1 94 ? -3.422 6.772 -4.808 1.00 97.62 94 GLN A C 1
ATOM 694 O O . GLN A 1 94 ? -2.771 7.111 -5.802 1.00 97.62 94 GLN A O 1
ATOM 699 N N . LEU A 1 95 ? -3.032 5.775 -4.010 1.00 97.38 95 LEU A N 1
ATOM 700 C CA . LEU A 1 95 ? -1.822 4.998 -4.250 1.00 97.38 95 LEU A CA 1
ATOM 701 C C . LEU A 1 95 ? -1.937 4.197 -5.547 1.00 97.38 95 LEU A C 1
ATOM 703 O O . LEU A 1 95 ? -1.028 4.255 -6.371 1.00 97.38 95 LEU A O 1
ATOM 707 N N . SER A 1 96 ? -3.066 3.521 -5.765 1.00 96.88 96 SER A N 1
ATOM 708 C CA . SER A 1 96 ? -3.320 2.768 -6.999 1.00 96.88 96 SER A CA 1
ATOM 709 C C . SER A 1 96 ? -3.238 3.668 -8.236 1.00 96.88 96 SER A C 1
ATOM 711 O O . SER A 1 96 ? -2.586 3.314 -9.219 1.00 96.88 96 SER A O 1
ATOM 713 N N . GLY A 1 97 ? -3.814 4.874 -8.165 1.00 97.12 97 GLY A N 1
ATOM 714 C CA . GLY A 1 97 ? -3.720 5.869 -9.235 1.00 97.12 97 GLY A CA 1
ATOM 715 C C . GLY A 1 97 ? -2.282 6.321 -9.506 1.00 97.12 97 GLY A C 1
ATOM 716 O O . GLY A 1 97 ? -1.844 6.346 -10.658 1.00 97.12 97 GLY A O 1
ATOM 717 N N . LYS A 1 98 ? -1.508 6.621 -8.454 1.00 97.31 98 LYS A N 1
ATOM 718 C CA . LYS A 1 98 ? -0.092 7.002 -8.591 1.00 97.31 98 LYS A CA 1
ATOM 719 C C . LYS A 1 98 ? 0.764 5.872 -9.156 1.00 97.31 98 LYS A C 1
ATOM 721 O O . LYS A 1 98 ? 1.605 6.131 -10.010 1.00 97.31 98 LYS A O 1
ATOM 726 N N . VAL A 1 99 ? 0.549 4.634 -8.714 1.00 97.44 99 VAL A N 1
ATOM 727 C CA . VAL A 1 99 ? 1.271 3.456 -9.219 1.00 97.44 99 VAL A CA 1
ATOM 728 C C . VAL A 1 99 ? 0.967 3.230 -10.700 1.00 97.44 99 VAL A C 1
ATOM 730 O O . VAL A 1 99 ? 1.893 3.003 -11.476 1.00 97.44 99 VAL A O 1
ATOM 733 N N . ALA A 1 100 ? -0.292 3.367 -11.124 1.00 96.75 100 ALA A N 1
ATOM 734 C CA . ALA A 1 100 ? -0.657 3.271 -12.536 1.00 96.75 100 ALA A CA 1
ATOM 735 C C . ALA A 1 100 ? 0.018 4.366 -13.384 1.00 96.75 100 ALA A C 1
ATOM 737 O O . ALA A 1 100 ? 0.599 4.066 -14.429 1.00 96.75 100 ALA A O 1
ATOM 738 N N . ALA A 1 101 ? 0.007 5.620 -12.916 1.00 96.44 101 ALA A N 1
ATOM 739 C CA . ALA A 1 101 ? 0.660 6.739 -13.600 1.00 96.44 101 ALA A CA 1
ATOM 740 C C . ALA A 1 101 ? 2.187 6.562 -13.692 1.00 96.44 101 ALA A C 1
ATOM 742 O O . ALA A 1 101 ? 2.787 6.809 -14.741 1.00 96.44 101 ALA A O 1
ATOM 743 N N . LEU A 1 102 ? 2.819 6.085 -12.616 1.00 95.94 102 LEU A N 1
ATOM 744 C CA . LEU A 1 102 ? 4.239 5.733 -12.612 1.00 95.94 102 LEU A CA 1
ATOM 745 C C . LEU A 1 102 ? 4.534 4.608 -13.604 1.00 95.94 102 LEU A C 1
ATOM 747 O O . LEU A 1 102 ? 5.466 4.738 -14.391 1.00 95.94 102 LEU A O 1
ATOM 751 N N . GLY A 1 103 ? 3.724 3.547 -13.627 1.00 95.31 103 GLY A N 1
ATOM 752 C CA . GLY A 1 103 ? 3.875 2.448 -14.582 1.00 95.31 103 GLY A CA 1
ATOM 753 C C . GLY A 1 103 ? 3.795 2.918 -16.037 1.00 95.31 103 GLY A C 1
ATOM 754 O O . GLY A 1 103 ? 4.633 2.546 -16.857 1.00 95.31 103 GLY A O 1
ATOM 755 N N . GLN A 1 104 ? 2.847 3.805 -16.353 1.00 94.81 104 GLN A N 1
ATOM 756 C CA . GLN A 1 104 ? 2.753 4.424 -17.679 1.00 94.81 104 GLN A CA 1
ATOM 757 C C . GLN A 1 104 ? 3.985 5.275 -18.009 1.00 94.81 104 GLN A C 1
ATOM 759 O O . GLN A 1 104 ? 4.533 5.160 -19.103 1.00 94.81 104 GLN A O 1
ATOM 764 N N . THR A 1 105 ? 4.449 6.087 -17.058 1.00 95.25 105 THR A N 1
ATOM 765 C CA . THR A 1 105 ? 5.603 6.979 -17.251 1.00 95.25 105 THR A CA 1
ATOM 766 C C . THR A 1 105 ? 6.891 6.185 -17.462 1.00 95.25 105 THR A C 1
ATOM 768 O O . THR A 1 105 ? 7.672 6.504 -18.355 1.00 95.25 105 THR A O 1
ATOM 771 N N . ILE A 1 106 ? 7.101 5.118 -16.686 1.00 93.94 106 ILE A N 1
ATOM 772 C CA . ILE A 1 106 ? 8.260 4.227 -16.821 1.00 93.94 106 ILE A CA 1
ATOM 773 C C . ILE A 1 106 ? 8.233 3.524 -18.178 1.00 93.94 106 ILE A C 1
ATOM 775 O O . ILE A 1 106 ? 9.243 3.539 -18.873 1.00 93.94 106 ILE A O 1
ATOM 779 N N . ASN A 1 107 ? 7.088 2.980 -18.602 1.00 93.12 107 ASN A N 1
ATOM 780 C CA . ASN A 1 107 ? 6.980 2.332 -19.913 1.00 93.12 107 ASN A CA 1
ATOM 781 C C . ASN A 1 107 ? 7.247 3.308 -21.069 1.00 93.12 107 ASN A C 1
ATOM 783 O O . ASN A 1 107 ? 7.928 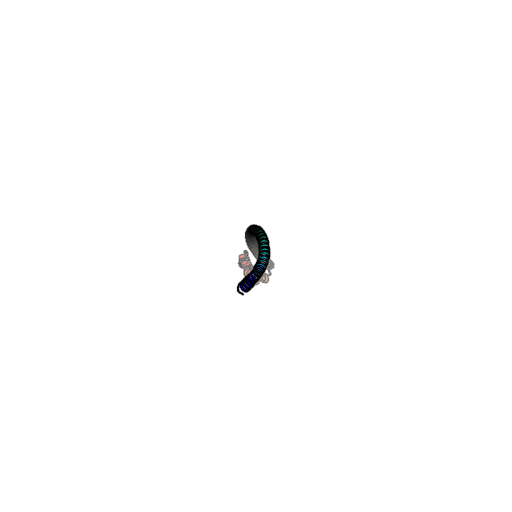2.958 -22.036 1.00 93.12 107 ASN A O 1
ATOM 787 N N . GLN A 1 108 ? 6.747 4.542 -20.977 1.00 90.88 108 GLN A N 1
ATOM 788 C CA . GLN A 1 108 ? 7.016 5.583 -21.973 1.00 90.88 108 GLN A CA 1
ATOM 789 C C . GLN A 1 108 ? 8.494 5.994 -21.985 1.00 90.88 108 GLN A C 1
ATOM 791 O O . GLN A 1 108 ? 9.092 6.118 -23.051 1.00 90.88 108 GLN A O 1
ATOM 796 N N . ALA A 1 109 ? 9.111 6.158 -20.814 1.00 88.75 109 ALA A N 1
ATOM 797 C CA . ALA A 1 109 ? 10.527 6.496 -20.705 1.00 88.75 109 ALA A CA 1
ATOM 798 C C . ALA A 1 109 ? 11.433 5.365 -21.218 1.00 88.75 109 ALA A C 1
ATOM 800 O O . ALA A 1 109 ? 12.409 5.631 -21.916 1.00 88.75 109 ALA A O 1
ATOM 801 N N . GLN A 1 110 ? 11.099 4.106 -20.919 1.00 87.44 110 GLN A N 1
ATOM 802 C CA . GLN A 1 110 ? 11.847 2.940 -21.387 1.00 87.44 110 GLN A CA 1
ATOM 803 C C . GLN A 1 110 ? 11.741 2.762 -22.899 1.00 87.44 110 GLN A C 1
ATOM 805 O O . GLN A 1 110 ? 12.763 2.577 -23.551 1.00 8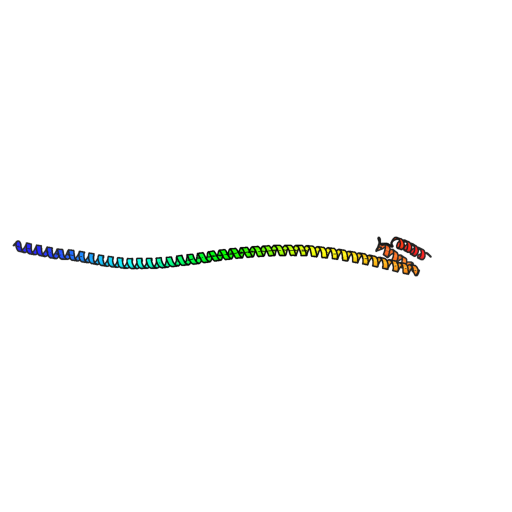7.44 110 GLN A O 1
ATOM 810 N N . SER A 1 111 ? 10.534 2.853 -23.464 1.00 84.69 111 SER A N 1
ATOM 811 C CA . SER A 1 111 ? 10.351 2.748 -24.918 1.00 84.69 111 SER A CA 1
ATOM 812 C C . SER A 1 111 ? 11.077 3.870 -25.652 1.00 84.69 111 SER A C 1
ATOM 814 O O . SER A 1 111 ? 11.826 3.592 -26.582 1.00 84.69 111 SER A O 1
ATOM 816 N N . LYS A 1 112 ? 10.960 5.117 -25.183 1.00 85.81 112 LYS A N 1
ATOM 817 C CA . LYS A 1 112 ? 11.683 6.242 -25.782 1.00 85.81 112 LYS A CA 1
ATOM 818 C C . LYS A 1 112 ? 13.203 6.082 -25.683 1.00 85.81 112 LYS A C 1
ATOM 820 O O . LYS A 1 112 ? 13.890 6.253 -26.680 1.00 85.81 112 LYS A O 1
ATOM 825 N N . GLY A 1 113 ? 13.726 5.692 -24.520 1.00 84.69 113 GLY A N 1
ATOM 826 C CA . GLY A 1 113 ? 15.164 5.474 -24.345 1.00 84.69 113 GLY A CA 1
ATOM 827 C C . GLY A 1 113 ? 15.717 4.344 -25.220 1.00 84.69 113 GLY A C 1
ATOM 828 O O . GLY A 1 113 ? 16.831 4.454 -25.731 1.00 84.69 113 GLY A O 1
ATOM 829 N N . LEU A 1 114 ? 14.940 3.277 -25.431 1.00 80.44 114 LEU A N 1
ATOM 830 C CA . LEU A 1 114 ? 15.332 2.165 -26.298 1.00 80.44 114 LEU A CA 1
ATOM 831 C C . LEU A 1 114 ? 15.351 2.579 -27.776 1.00 80.44 114 LEU A C 1
ATOM 833 O O . LEU A 1 114 ? 16.279 2.222 -28.500 1.00 80.44 114 LEU A O 1
ATOM 837 N N . GLU A 1 115 ? 14.354 3.353 -28.210 1.00 85.44 115 GLU A N 1
ATOM 838 C CA . GLU A 1 115 ? 14.290 3.891 -29.571 1.00 85.44 115 GLU A CA 1
ATOM 839 C C . GLU A 1 115 ? 15.423 4.896 -29.828 1.00 85.44 115 GLU A C 1
ATOM 841 O O . GLU A 1 115 ? 16.116 4.779 -30.838 1.00 85.44 115 GLU A O 1
ATOM 846 N N . ASP A 1 116 ? 15.697 5.804 -28.886 1.00 86.19 116 ASP A N 1
ATOM 847 C CA . ASP A 1 116 ? 16.805 6.764 -28.977 1.00 86.19 116 ASP A CA 1
ATOM 848 C C . ASP A 1 116 ? 18.166 6.040 -29.035 1.00 86.19 116 ASP A C 1
ATOM 850 O O . ASP A 1 116 ? 19.029 6.379 -29.848 1.00 86.19 116 ASP A O 1
ATOM 854 N N . GLN A 1 117 ? 18.358 4.986 -28.232 1.00 83.38 117 GLN A N 1
ATOM 855 C CA . GLN A 1 117 ? 19.577 4.171 -28.261 1.00 83.38 117 GLN A CA 1
ATOM 856 C C . GLN A 1 117 ? 19.725 3.402 -29.581 1.00 83.38 117 GLN A C 1
ATOM 858 O O . GLN A 1 117 ? 20.829 3.285 -30.118 1.00 83.38 117 GLN A O 1
ATOM 863 N N . LYS A 1 118 ? 18.621 2.887 -30.128 1.00 85.88 118 LYS A N 1
ATOM 864 C CA . LYS A 1 118 ? 18.614 2.179 -31.410 1.00 85.88 118 LYS A CA 1
ATOM 865 C C . LYS A 1 118 ? 18.904 3.125 -32.575 1.00 85.88 118 LYS A C 1
ATOM 867 O O . LYS A 1 118 ? 19.659 2.747 -33.469 1.00 85.88 118 LYS A O 1
ATOM 872 N N . ALA A 1 119 ? 18.364 4.343 -32.542 1.00 87.81 119 ALA A N 1
ATOM 873 C CA . ALA A 1 119 ? 18.666 5.391 -33.511 1.00 87.81 119 ALA A CA 1
ATOM 874 C C . ALA A 1 119 ? 20.144 5.804 -33.438 1.00 87.81 119 ALA A C 1
ATOM 876 O O . ALA A 1 119 ? 20.829 5.797 -34.457 1.00 87.81 119 ALA A O 1
ATOM 877 N N . ALA A 1 120 ? 20.674 6.045 -32.235 1.00 89.19 120 ALA A N 1
ATOM 878 C CA . ALA A 1 120 ? 22.087 6.373 -32.045 1.00 89.19 120 ALA A CA 1
ATOM 879 C C . ALA A 1 120 ? 23.024 5.254 -32.535 1.00 89.19 120 ALA A C 1
ATOM 881 O O . ALA A 1 120 ? 24.035 5.525 -33.180 1.00 89.19 120 ALA A O 1
ATOM 882 N N . LEU A 1 121 ? 22.678 3.985 -32.285 1.00 86.75 121 LEU A N 1
ATOM 883 C CA . LEU A 1 121 ? 23.451 2.843 -32.777 1.00 86.75 121 LEU A CA 1
ATOM 884 C C . LEU A 1 121 ? 23.393 2.716 -34.307 1.00 86.75 121 LEU A C 1
ATOM 886 O O . LEU A 1 121 ? 24.382 2.316 -34.922 1.00 86.75 121 LEU A O 1
ATOM 890 N N . ALA A 1 122 ? 22.249 3.022 -34.923 1.00 86.12 122 ALA A N 1
ATOM 891 C CA . ALA A 1 122 ? 22.103 3.006 -36.376 1.00 86.12 122 ALA A CA 1
ATOM 892 C C . ALA A 1 122 ? 22.957 4.100 -37.037 1.00 86.12 122 ALA A C 1
ATOM 894 O O . ALA A 1 122 ? 23.682 3.803 -37.987 1.00 86.12 122 ALA A O 1
ATOM 895 N N . GLU A 1 123 ? 22.943 5.316 -36.490 1.00 85.88 123 GLU A N 1
ATOM 896 C CA . GLU A 1 123 ? 23.774 6.425 -36.973 1.00 85.88 123 GLU A CA 1
ATOM 897 C C . GLU A 1 123 ? 25.270 6.137 -36.790 1.00 85.88 123 GLU A C 1
ATOM 899 O O . GLU A 1 123 ? 26.032 6.247 -37.748 1.00 85.88 123 GLU A O 1
ATOM 904 N N . ALA A 1 124 ? 25.691 5.637 -35.623 1.00 87.06 124 ALA A N 1
ATOM 905 C CA . ALA A 1 124 ? 27.089 5.264 -35.386 1.00 87.06 124 ALA A CA 1
ATOM 906 C C . ALA A 1 124 ? 27.580 4.168 -36.353 1.00 87.06 124 ALA A C 1
ATOM 908 O O . ALA A 1 124 ? 28.714 4.202 -36.832 1.00 87.06 124 ALA A O 1
ATOM 909 N N . LYS A 1 125 ? 26.719 3.195 -36.687 1.00 85.50 125 LYS A N 1
ATOM 910 C CA . LYS A 1 125 ? 27.038 2.175 -37.698 1.00 85.50 125 LYS A CA 1
ATOM 911 C C . LYS A 1 125 ? 27.172 2.772 -39.095 1.00 85.50 125 LYS A C 1
ATOM 913 O O . LYS A 1 125 ? 28.048 2.342 -39.840 1.00 85.50 125 LYS A O 1
ATOM 918 N N . LYS A 1 126 ? 26.329 3.741 -39.457 1.00 85.44 126 LYS A N 1
ATOM 919 C CA . LYS A 1 126 ? 26.399 4.424 -40.753 1.00 85.44 126 LYS A CA 1
ATOM 920 C C . LYS A 1 126 ? 27.669 5.266 -40.878 1.00 85.44 126 LYS A C 1
ATOM 922 O O . LYS A 1 126 ? 28.326 5.225 -41.918 1.00 85.44 126 LYS A O 1
ATOM 927 N N . GLU A 1 127 ? 28.040 5.978 -39.819 1.00 86.06 127 GLU A N 1
ATOM 928 C CA . GLU A 1 127 ? 29.276 6.762 -39.760 1.00 86.06 127 GLU A CA 1
ATOM 929 C C . GLU A 1 127 ? 30.513 5.860 -39.885 1.00 86.06 127 GLU A C 1
ATOM 931 O O . GLU A 1 127 ? 31.359 6.094 -40.746 1.00 86.06 127 GLU A O 1
ATOM 936 N N . SER A 1 128 ? 30.553 4.751 -39.137 1.00 87.19 128 SER A N 1
ATOM 937 C CA . SER A 1 128 ? 31.635 3.761 -39.226 1.00 87.19 128 SER A CA 1
ATOM 938 C C . SER A 1 128 ? 31.746 3.122 -40.617 1.00 87.19 128 SER A C 1
ATOM 940 O O . SER A 1 128 ? 32.851 2.991 -41.148 1.00 87.19 128 SER A O 1
ATOM 942 N N . ALA A 1 129 ? 30.616 2.775 -41.245 1.00 89.44 129 ALA A N 1
ATOM 943 C CA . ALA A 1 129 ? 30.603 2.271 -42.618 1.00 89.44 129 ALA A CA 1
ATOM 944 C C . ALA A 1 129 ? 31.243 3.289 -43.576 1.00 89.44 129 ALA A C 1
ATOM 946 O O . ALA A 1 129 ? 32.108 2.955 -44.387 1.00 89.44 129 ALA A O 1
ATOM 947 N N . THR A 1 130 ? 30.838 4.549 -43.444 1.00 89.44 130 THR A N 1
ATOM 948 C CA . THR A 1 130 ? 31.299 5.655 -44.285 1.00 89.44 130 THR A CA 1
ATOM 949 C C . THR A 1 130 ? 32.806 5.896 -44.126 1.00 89.44 130 THR A C 1
ATOM 951 O O . THR A 1 130 ? 33.512 6.075 -45.117 1.00 89.44 130 THR A O 1
ATOM 954 N N . GLU A 1 131 ? 33.332 5.831 -42.902 1.00 91.31 131 GLU A N 1
ATOM 955 C CA . GLU A 1 131 ? 34.764 5.995 -42.623 1.00 91.31 131 GLU A CA 1
ATOM 956 C C . GLU A 1 131 ? 35.627 4.894 -43.264 1.00 91.31 131 GLU A C 1
ATOM 958 O O . GLU A 1 131 ? 36.663 5.186 -43.876 1.00 91.31 131 GLU A O 1
ATOM 963 N N . ILE A 1 132 ? 35.194 3.631 -43.169 1.00 90.75 132 ILE A N 1
ATOM 964 C CA . ILE A 1 132 ? 35.908 2.490 -43.763 1.00 90.75 132 ILE A CA 1
ATOM 965 C C . ILE A 1 132 ? 35.945 2.624 -45.290 1.00 90.75 132 ILE A C 1
ATOM 967 O O . ILE A 1 132 ? 37.005 2.433 -45.893 1.00 90.75 132 ILE A O 1
ATOM 971 N N . PHE A 1 133 ? 34.825 3.024 -45.901 1.00 93.25 133 PHE A N 1
ATOM 972 C CA . PHE A 1 133 ? 34.736 3.267 -47.340 1.00 93.25 133 PHE A CA 1
ATOM 973 C C . PHE A 1 133 ? 35.712 4.363 -47.801 1.00 93.25 133 PHE A C 1
ATOM 975 O O . PHE A 1 133 ? 36.570 4.109 -48.646 1.00 93.25 133 PHE A O 1
ATOM 982 N N . TYR A 1 134 ? 35.658 5.558 -47.200 1.00 92.69 134 TYR A N 1
ATOM 983 C CA . TYR A 1 134 ? 36.537 6.669 -47.593 1.00 92.69 134 TYR A CA 1
ATOM 984 C C . TYR A 1 134 ? 38.020 6.377 -47.344 1.00 92.69 134 TYR A C 1
ATOM 986 O O . TYR A 1 134 ? 38.890 6.839 -48.085 1.00 92.69 134 TYR A O 1
ATOM 994 N N . THR A 1 135 ? 38.339 5.608 -46.303 1.00 93.25 135 THR A N 1
ATOM 995 C CA . THR A 1 135 ? 39.722 5.198 -46.033 1.00 93.25 135 THR A CA 1
ATOM 996 C C . THR A 1 135 ? 40.251 4.267 -47.125 1.00 93.25 135 THR A C 1
ATOM 998 O O . THR A 1 135 ? 41.399 4.418 -47.554 1.00 93.25 135 THR A O 1
ATOM 1001 N N . ALA A 1 136 ? 39.429 3.327 -47.599 1.00 92.25 136 ALA A N 1
ATOM 1002 C CA . ALA A 1 136 ? 39.775 2.445 -48.710 1.00 92.25 136 ALA A CA 1
ATOM 1003 C C . ALA A 1 136 ? 39.914 3.220 -50.033 1.00 92.25 136 ALA A C 1
ATOM 1005 O O . ALA A 1 136 ? 40.896 3.031 -50.753 1.00 92.25 136 ALA A O 1
ATOM 1006 N N . GLU A 1 137 ? 39.011 4.166 -50.301 1.00 92.50 137 GLU A N 1
ATOM 1007 C CA . GLU A 1 137 ? 39.049 5.030 -51.486 1.00 92.50 137 GLU A CA 1
ATOM 1008 C C . GLU A 1 137 ? 40.326 5.886 -51.541 1.00 92.50 137 GLU A C 1
ATOM 1010 O O . GLU A 1 137 ? 41.018 5.919 -52.560 1.00 92.50 137 GLU A O 1
ATOM 1015 N N . LYS A 1 138 ? 40.723 6.513 -50.425 1.00 94.19 138 LYS A N 1
ATOM 1016 C CA . LYS A 1 138 ? 41.986 7.271 -50.349 1.00 94.19 138 LYS A CA 1
ATOM 1017 C C . LYS A 1 138 ? 43.209 6.408 -50.668 1.00 94.19 138 LYS A C 1
ATOM 1019 O O . LYS A 1 138 ? 44.138 6.876 -51.325 1.00 94.19 138 LYS A O 1
ATOM 1024 N N . ARG A 1 139 ? 43.224 5.146 -50.225 1.00 91.62 139 ARG A N 1
ATOM 1025 C CA . ARG A 1 139 ? 44.311 4.195 -50.531 1.00 91.62 139 ARG A CA 1
ATOM 1026 C C . ARG A 1 139 ? 44.325 3.812 -52.007 1.00 91.62 139 ARG A C 1
ATOM 1028 O O . ARG A 1 139 ? 45.400 3.737 -52.600 1.00 91.62 139 ARG A O 1
ATOM 1035 N N . LEU A 1 140 ? 43.146 3.653 -52.611 1.00 91.31 140 LEU A N 1
ATOM 1036 C CA . LEU A 1 140 ? 43.009 3.407 -54.045 1.00 91.31 140 LEU A CA 1
ATOM 1037 C C . LEU A 1 140 ? 43.561 4.583 -54.865 1.00 91.31 140 LEU A C 1
ATOM 1039 O O . LEU A 1 140 ? 44.338 4.372 -55.796 1.00 91.31 140 LEU A O 1
ATOM 1043 N N . GLN A 1 141 ? 43.244 5.821 -54.472 1.00 91.50 141 GLN A N 1
ATOM 1044 C CA . GLN A 1 141 ? 43.787 7.037 -55.095 1.00 91.50 141 GLN A CA 1
ATOM 1045 C C . GLN A 1 141 ? 45.312 7.152 -54.939 1.00 91.50 141 GLN A C 1
ATOM 1047 O O . GLN A 1 141 ? 45.998 7.597 -55.859 1.00 91.50 141 GLN A O 1
ATOM 1052 N N . ALA A 1 142 ? 45.860 6.695 -53.810 1.00 92.12 142 ALA A N 1
ATOM 1053 C CA . ALA A 1 142 ? 47.301 6.640 -53.558 1.00 92.12 142 ALA A CA 1
ATOM 1054 C C . ALA A 1 142 ? 48.033 5.504 -54.310 1.00 92.12 142 ALA A C 1
ATOM 1056 O O . ALA A 1 142 ? 49.237 5.338 -54.123 1.00 92.12 142 ALA A O 1
ATOM 1057 N N . ARG A 1 143 ? 47.332 4.732 -55.161 1.00 88.50 143 ARG A N 1
ATOM 1058 C CA . ARG A 1 143 ? 47.826 3.524 -55.857 1.00 88.50 143 ARG A CA 1
ATOM 1059 C C . ARG A 1 143 ? 48.271 2.388 -54.927 1.00 88.50 143 ARG A C 1
ATOM 1061 O O . ARG A 1 143 ? 48.935 1.451 -55.367 1.00 88.50 143 ARG A O 1
ATOM 1068 N N . ASP A 1 144 ? 47.865 2.416 -53.657 1.00 91.56 144 ASP A N 1
ATOM 1069 C CA . ASP A 1 144 ? 48.043 1.289 -52.738 1.00 91.56 144 ASP A CA 1
ATOM 1070 C C . ASP A 1 144 ? 46.894 0.289 -52.924 1.00 91.56 144 ASP A C 1
ATOM 1072 O O . ASP A 1 144 ? 45.964 0.169 -52.120 1.00 91.56 144 ASP A O 1
ATOM 1076 N N . HIS A 1 145 ? 46.951 -0.421 -54.050 1.00 90.81 145 HIS A N 1
ATOM 1077 C CA . HIS A 1 145 ? 45.899 -1.337 -54.481 1.00 90.81 145 HIS A CA 1
ATOM 1078 C C . HIS A 1 145 ? 45.713 -2.533 -53.528 1.00 90.81 145 HIS A C 1
ATOM 1080 O O . HIS A 1 145 ? 44.604 -3.052 -53.394 1.00 90.81 145 HIS A O 1
ATOM 1086 N N . ALA A 1 146 ? 46.767 -2.944 -52.813 1.00 90.44 146 ALA A N 1
ATOM 1087 C CA . ALA A 1 146 ? 46.717 -4.068 -51.879 1.00 90.44 146 ALA A CA 1
ATOM 1088 C C . ALA A 1 146 ? 45.926 -3.722 -50.611 1.00 90.44 146 ALA A C 1
ATOM 1090 O O . ALA A 1 146 ? 45.114 -4.523 -50.143 1.00 90.44 146 ALA A O 1
ATOM 1091 N N . GLN A 1 147 ? 46.159 -2.534 -50.047 1.00 90.62 147 GLN A N 1
ATOM 1092 C CA . GLN A 1 147 ? 45.444 -2.081 -48.854 1.00 90.62 147 GLN A CA 1
ATOM 1093 C C . GLN A 1 147 ? 44.046 -1.547 -49.179 1.00 90.62 147 GLN A C 1
ATOM 1095 O O . GLN A 1 147 ? 43.161 -1.638 -48.326 1.00 90.62 147 G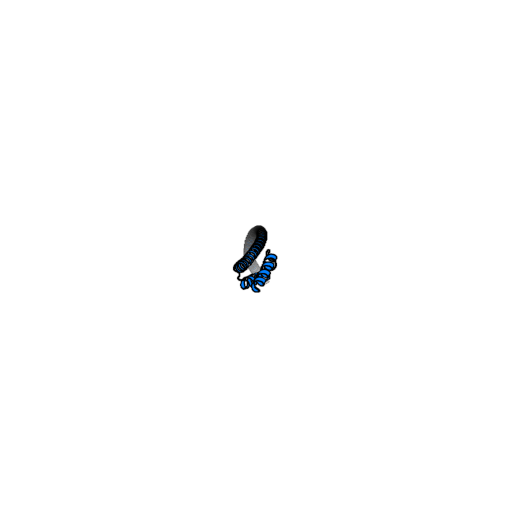LN A O 1
ATOM 1100 N N . ALA A 1 148 ? 43.833 -1.024 -50.391 1.00 92.25 148 ALA A N 1
ATOM 1101 C CA . ALA A 1 148 ? 42.514 -0.632 -50.882 1.00 92.25 148 ALA A CA 1
ATOM 1102 C C . ALA A 1 148 ? 41.577 -1.842 -51.019 1.00 92.25 148 ALA A C 1
ATOM 1104 O O . ALA A 1 148 ? 40.488 -1.828 -50.448 1.00 92.25 148 ALA A O 1
ATOM 1105 N N . ALA A 1 149 ? 42.028 -2.924 -51.672 1.00 92.50 149 ALA A N 1
ATOM 1106 C CA . ALA A 1 149 ? 41.228 -4.140 -51.830 1.00 92.50 149 ALA A CA 1
ATOM 1107 C C . ALA A 1 149 ? 40.779 -4.710 -50.474 1.00 92.50 149 ALA A C 1
ATOM 1109 O O . ALA A 1 149 ? 39.594 -4.957 -50.269 1.00 92.50 149 ALA A O 1
ATOM 1110 N N . LYS A 1 150 ? 41.696 -4.807 -49.501 1.00 93.94 150 LYS A N 1
ATOM 1111 C CA . LYS A 1 150 ? 41.365 -5.259 -48.138 1.00 93.94 150 LYS A CA 1
ATOM 1112 C C . LYS A 1 150 ? 40.339 -4.362 -47.441 1.00 93.94 150 LYS A C 1
ATOM 1114 O O . LYS A 1 150 ? 39.470 -4.870 -46.739 1.00 93.94 150 LYS A O 1
ATOM 1119 N N . GLY A 1 151 ? 40.443 -3.043 -47.616 1.00 91.88 151 GLY A N 1
ATOM 1120 C CA . GLY A 1 151 ? 39.506 -2.080 -47.034 1.00 91.88 151 GLY A CA 1
ATOM 1121 C C . GLY A 1 151 ? 38.094 -2.209 -47.612 1.00 91.88 151 GLY A C 1
ATOM 1122 O O . GLY A 1 151 ? 37.125 -2.246 -46.856 1.00 91.88 151 GLY A O 1
ATOM 1123 N N . PHE A 1 152 ? 37.972 -2.367 -48.933 1.00 93.62 152 PHE A N 1
ATOM 1124 C CA . PHE A 1 152 ? 36.675 -2.595 -49.576 1.00 93.62 152 PHE A CA 1
ATOM 1125 C C . PHE A 1 152 ? 36.101 -3.982 -49.255 1.00 93.62 152 PHE A C 1
ATOM 1127 O O . PHE A 1 152 ? 34.917 -4.086 -48.952 1.00 93.62 152 PHE A O 1
ATOM 1134 N N . GLU A 1 153 ? 36.913 -5.042 -49.207 1.00 93.12 153 GLU A N 1
ATOM 1135 C CA . GLU A 1 153 ? 36.462 -6.362 -48.733 1.00 93.12 153 GLU A CA 1
ATOM 1136 C C . GLU A 1 153 ? 35.944 -6.319 -47.291 1.00 93.12 153 GLU A C 1
ATOM 1138 O O . GLU A 1 153 ? 34.995 -7.022 -46.942 1.00 93.12 153 GLU A O 1
ATOM 1143 N N . GLN A 1 154 ? 36.583 -5.526 -46.428 1.00 92.56 154 GLN A N 1
ATOM 1144 C CA . GLN A 1 154 ? 36.116 -5.316 -45.064 1.00 92.56 154 GLN A CA 1
ATOM 1145 C C . GLN A 1 154 ? 34.771 -4.578 -45.056 1.00 92.56 154 GLN A C 1
ATOM 1147 O O . GLN A 1 154 ? 33.837 -5.041 -44.409 1.00 92.56 154 GLN A O 1
ATOM 1152 N N . TYR A 1 155 ? 34.634 -3.503 -45.834 1.00 93.00 155 TYR A N 1
ATOM 1153 C CA . TYR A 1 155 ? 33.378 -2.763 -45.971 1.00 93.00 155 TYR A CA 1
ATOM 1154 C C . TYR A 1 155 ? 32.209 -3.651 -46.433 1.00 93.00 155 TYR A C 1
ATOM 1156 O O . TYR A 1 155 ? 31.153 -3.657 -45.803 1.00 93.00 155 TYR A O 1
ATOM 1164 N N . LEU A 1 156 ? 32.408 -4.452 -47.486 1.00 91.62 156 LEU A N 1
ATOM 1165 C CA . LEU A 1 156 ? 31.374 -5.342 -48.035 1.00 91.62 156 LEU A CA 1
ATOM 1166 C C . LEU A 1 156 ? 30.954 -6.444 -47.045 1.00 91.62 156 LEU A C 1
ATOM 1168 O O . LEU A 1 156 ? 29.803 -6.882 -47.048 1.00 91.62 156 LEU A O 1
ATOM 1172 N N . ARG A 1 157 ? 31.883 -6.898 -46.196 1.00 92.50 157 ARG A N 1
ATOM 1173 C CA . ARG A 1 157 ? 31.644 -7.937 -45.184 1.00 92.50 157 ARG A CA 1
ATOM 1174 C C . ARG A 1 157 ? 30.936 -7.393 -43.948 1.00 92.50 157 ARG A C 1
ATOM 1176 O O . ARG A 1 157 ? 29.993 -8.017 -43.467 1.00 92.50 157 ARG A O 1
ATOM 1183 N N . ASP A 1 158 ? 31.402 -6.255 -43.443 1.00 89.75 158 ASP A N 1
ATOM 1184 C CA . ASP A 1 158 ? 30.929 -5.671 -42.189 1.00 89.75 158 ASP A CA 1
ATOM 1185 C C . ASP A 1 158 ? 29.611 -4.900 -42.398 1.00 89.75 158 ASP A C 1
ATOM 1187 O O . ASP A 1 158 ? 28.771 -4.842 -41.495 1.00 89.75 158 ASP A O 1
ATOM 1191 N N . PHE A 1 159 ? 29.376 -4.375 -43.609 1.00 90.44 159 PHE A N 1
ATOM 1192 C CA . PHE A 1 159 ? 28.202 -3.567 -43.949 1.00 90.44 159 PHE A CA 1
ATOM 1193 C C . PHE A 1 159 ? 27.496 -4.026 -45.239 1.00 90.44 159 PHE A C 1
ATOM 1195 O O . PHE A 1 159 ? 27.323 -3.231 -46.159 1.00 90.44 159 PHE A O 1
ATOM 1202 N N . PRO A 1 160 ? 26.961 -5.262 -45.303 1.00 86.69 160 PRO A N 1
ATOM 1203 C CA . PRO A 1 160 ? 26.403 -5.860 -46.528 1.00 86.69 160 PRO A CA 1
ATOM 1204 C C . PRO A 1 160 ? 25.143 -5.168 -47.089 1.00 86.69 160 PRO A C 1
ATOM 1206 O O . PRO A 1 160 ? 24.620 -5.577 -48.122 1.00 86.69 160 PRO A O 1
ATOM 1209 N N . LYS A 1 161 ? 24.602 -4.167 -46.387 1.00 86.00 161 LYS A N 1
ATOM 1210 C CA . LYS A 1 161 ? 23.391 -3.414 -46.759 1.00 86.00 161 LYS A CA 1
ATOM 1211 C C . LYS A 1 161 ? 23.614 -1.899 -46.767 1.00 86.00 161 LYS A C 1
ATOM 1213 O O . LYS A 1 161 ? 22.647 -1.152 -46.658 1.00 86.00 161 LYS A O 1
ATOM 1218 N N . ALA A 1 162 ? 24.864 -1.445 -46.777 1.00 87.00 162 ALA A N 1
ATOM 1219 C CA . ALA A 1 162 ? 25.148 -0.019 -46.819 1.00 87.00 162 ALA A CA 1
ATOM 1220 C C . ALA A 1 162 ? 24.891 0.574 -48.214 1.00 87.00 162 ALA A C 1
ATOM 1222 O O . ALA A 1 162 ? 24.911 -0.130 -49.222 1.00 87.00 162 ALA A O 1
ATOM 1223 N N . ASP A 1 163 ? 24.674 1.886 -48.267 1.00 87.19 163 ASP A N 1
ATOM 1224 C CA . ASP A 1 163 ? 24.269 2.580 -49.495 1.00 87.19 163 ASP A CA 1
ATOM 1225 C C . ASP A 1 163 ? 25.355 2.562 -50.594 1.00 87.19 163 ASP A C 1
ATOM 1227 O O . ASP A 1 163 ? 25.041 2.718 -51.769 1.00 87.19 163 ASP A O 1
ATOM 1231 N N . LEU A 1 164 ? 26.633 2.353 -50.238 1.00 89.25 164 LEU A N 1
ATOM 1232 C CA . LEU A 1 164 ? 27.770 2.382 -51.174 1.00 89.25 164 LEU A CA 1
ATOM 1233 C C . LEU A 1 164 ? 28.282 0.982 -51.550 1.00 89.25 164 LEU A C 1
ATOM 1235 O O . LEU A 1 164 ? 29.399 0.854 -52.041 1.00 89.25 164 LEU A O 1
ATOM 1239 N N . ILE A 1 165 ? 27.497 -0.077 -51.328 1.00 91.19 165 ILE A N 1
ATOM 1240 C CA . ILE A 1 165 ? 27.893 -1.464 -51.640 1.00 91.19 165 ILE A CA 1
ATOM 1241 C C . ILE A 1 165 ? 28.226 -1.649 -53.123 1.00 91.19 165 ILE A C 1
ATOM 1243 O O . ILE A 1 165 ? 29.245 -2.259 -53.453 1.00 91.19 165 ILE A O 1
ATOM 1247 N N . ASP A 1 166 ? 27.413 -1.085 -54.014 1.00 91.06 166 ASP A N 1
ATOM 1248 C CA . ASP A 1 166 ? 27.625 -1.201 -55.460 1.00 91.06 166 ASP A CA 1
ATOM 1249 C C . ASP A 1 166 ? 28.927 -0.507 -55.887 1.00 91.06 166 ASP A C 1
ATOM 1251 O O . ASP A 1 166 ? 29.725 -1.067 -56.642 1.00 91.06 166 ASP A O 1
ATOM 1255 N N . VAL A 1 167 ? 29.182 0.681 -55.329 1.00 92.25 167 VAL A N 1
ATOM 1256 C CA . VAL A 1 167 ? 30.400 1.464 -55.582 1.00 92.25 167 VAL A CA 1
ATOM 1257 C C . VAL A 1 167 ? 31.627 0.752 -55.011 1.00 92.25 167 VAL A C 1
ATOM 1259 O O . VAL A 1 167 ? 32.607 0.550 -55.720 1.00 92.25 167 VAL A O 1
ATOM 1262 N N . ALA A 1 168 ? 31.553 0.269 -53.769 1.00 92.50 168 ALA A N 1
ATOM 1263 C CA . ALA A 1 168 ? 32.635 -0.474 -53.126 1.00 92.50 168 ALA A CA 1
ATOM 1264 C C . ALA A 1 168 ? 32.983 -1.766 -53.879 1.00 92.50 168 ALA A C 1
ATOM 1266 O O . ALA A 1 168 ? 34.151 -2.138 -53.969 1.00 92.50 168 ALA A O 1
ATOM 1267 N N . THR A 1 169 ? 31.983 -2.446 -54.445 1.00 92.88 169 THR A N 1
ATOM 1268 C CA . THR A 1 169 ? 32.190 -3.655 -55.257 1.00 92.88 169 THR A CA 1
ATOM 1269 C C . THR A 1 169 ? 32.917 -3.325 -56.559 1.00 92.88 169 THR A C 1
ATOM 1271 O O . THR A 1 169 ? 33.832 -4.047 -56.965 1.00 92.88 169 THR A O 1
ATOM 1274 N N . TYR A 1 170 ? 32.548 -2.216 -57.200 1.00 94.38 170 TYR A N 1
ATOM 1275 C CA . TYR A 1 170 ? 33.229 -1.721 -58.390 1.00 94.38 170 TYR A CA 1
ATOM 1276 C C . TYR A 1 170 ? 34.688 -1.320 -58.096 1.00 94.38 170 TYR A C 1
ATOM 1278 O O . TYR A 1 170 ? 35.605 -1.793 -58.774 1.00 94.38 170 TYR A O 1
ATOM 1286 N N . ASP A 1 171 ? 34.924 -0.540 -57.040 1.00 92.56 171 ASP A N 1
ATOM 1287 C CA . ASP A 1 171 ? 36.260 -0.068 -56.649 1.00 92.56 171 ASP A CA 1
ATOM 1288 C C . ASP A 1 171 ? 37.172 -1.196 -56.148 1.00 92.56 171 ASP A C 1
ATOM 1290 O O . ASP A 1 171 ? 38.389 -1.173 -56.364 1.00 92.56 171 ASP A O 1
ATOM 1294 N N . LEU A 1 172 ? 36.600 -2.241 -55.546 1.00 94.12 172 LEU A N 1
ATOM 1295 C CA . LEU A 1 172 ? 37.316 -3.480 -55.249 1.00 94.12 172 LEU A CA 1
ATOM 1296 C C . LEU A 1 172 ? 37.810 -4.157 -56.536 1.00 94.12 172 LEU A C 1
ATOM 1298 O O . LEU A 1 172 ? 38.967 -4.578 -56.616 1.00 94.12 172 LEU A O 1
ATOM 1302 N N . GLY A 1 173 ? 36.962 -4.219 -57.566 1.00 92.12 173 GLY A N 1
ATOM 1303 C CA . GLY A 1 173 ? 37.337 -4.723 -58.888 1.00 92.12 173 GLY A CA 1
ATOM 1304 C C . GLY A 1 173 ? 38.488 -3.928 -59.509 1.00 92.12 173 GLY A C 1
ATOM 1305 O O . GLY A 1 173 ? 39.461 -4.518 -59.989 1.00 92.12 173 GLY A O 1
ATOM 1306 N N . LEU A 1 174 ? 38.428 -2.594 -59.428 1.00 90.44 174 LEU A N 1
ATOM 1307 C CA . LEU A 1 174 ? 39.514 -1.711 -59.865 1.00 90.44 174 LEU A CA 1
ATOM 1308 C C . LEU A 1 174 ? 40.803 -1.935 -59.068 1.00 90.44 174 LEU A C 1
ATOM 1310 O O . LEU A 1 174 ? 41.888 -1.980 -59.650 1.00 90.44 174 LEU A O 1
ATOM 1314 N N . SER A 1 175 ? 40.693 -2.128 -57.754 1.00 92.12 175 SER A N 1
ATOM 1315 C CA . SER A 1 175 ? 41.834 -2.417 -56.881 1.00 92.12 175 SER A CA 1
ATOM 1316 C C . SER A 1 175 ? 42.540 -3.711 -57.301 1.00 92.12 175 SER A C 1
ATOM 1318 O O . SER A 1 175 ? 43.759 -3.730 -57.452 1.00 92.12 175 SER A O 1
ATOM 1320 N N . TYR A 1 176 ? 41.797 -4.785 -57.58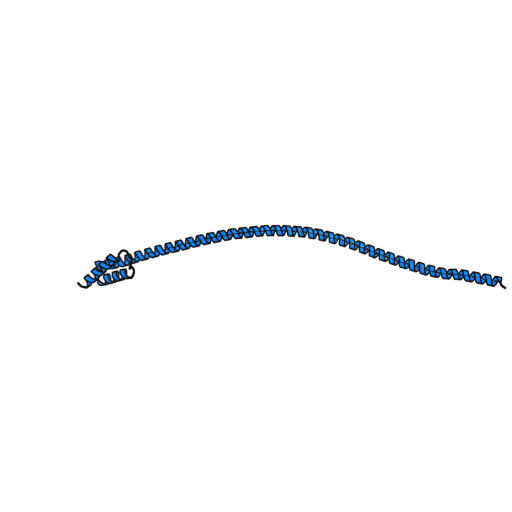6 1.00 91.81 176 TYR A N 1
ATOM 1321 C CA . TYR A 1 176 ? 42.395 -6.033 -58.076 1.00 91.81 176 TYR A CA 1
ATOM 1322 C C . TYR A 1 176 ? 42.980 -5.933 -59.477 1.00 91.81 176 TYR A C 1
ATOM 1324 O O . TYR A 1 176 ? 43.965 -6.610 -59.777 1.00 91.81 176 TYR A O 1
ATOM 1332 N N . TYR A 1 177 ? 42.386 -5.116 -60.341 1.00 91.25 177 TYR A N 1
ATOM 1333 C CA . TYR A 1 177 ? 42.939 -4.863 -61.663 1.00 91.25 177 TYR A CA 1
ATOM 1334 C C . TYR A 1 177 ? 44.291 -4.140 -61.570 1.00 91.25 177 TYR A C 1
ATOM 1336 O O . TYR A 1 177 ? 45.243 -4.550 -62.230 1.00 91.25 177 TYR A O 1
ATOM 1344 N N . GLY A 1 178 ? 44.406 -3.142 -60.686 1.00 84.69 178 GLY A N 1
ATOM 1345 C CA . GLY A 1 178 ? 45.656 -2.425 -60.415 1.00 84.69 178 GLY A CA 1
ATOM 1346 C C . GLY A 1 178 ? 46.756 -3.281 -59.775 1.00 84.69 178 GLY A C 1
ATOM 1347 O O . GLY A 1 178 ? 47.927 -2.990 -59.965 1.00 84.69 178 GLY A O 1
ATOM 1348 N N . LEU A 1 179 ? 46.408 -4.367 -59.072 1.00 86.12 179 LEU A N 1
ATOM 1349 C CA . LEU A 1 179 ? 47.379 -5.342 -58.543 1.00 86.12 179 LEU A CA 1
ATOM 1350 C C . LEU A 1 179 ? 47.989 -6.263 -59.609 1.00 86.12 179 LEU A C 1
ATOM 1352 O O . LEU A 1 179 ? 48.974 -6.946 -59.330 1.00 86.12 179 LEU A O 1
ATOM 1356 N N . LYS A 1 180 ? 47.365 -6.355 -60.789 1.00 80.38 180 LYS A N 1
ATOM 1357 C CA . LYS A 1 180 ? 47.797 -7.232 -61.888 1.00 80.38 180 LYS A CA 1
ATOM 1358 C C . LYS A 1 180 ? 48.580 -6.499 -62.983 1.00 80.38 180 LYS A C 1
ATOM 1360 O O . LYS A 1 180 ? 49.032 -7.167 -63.913 1.00 80.38 180 LYS A O 1
ATOM 1365 N N . GLN A 1 181 ? 48.693 -5.173 -62.896 1.00 61.06 181 GLN A N 1
ATOM 1366 C CA . GLN A 1 181 ? 49.549 -4.344 -63.753 1.00 61.06 181 GLN A CA 1
ATOM 1367 C C . GLN A 1 181 ? 50.899 -4.103 -63.085 1.00 61.06 181 GLN A C 1
ATOM 1369 O O . GLN A 1 181 ? 51.892 -4.011 -63.837 1.00 61.06 181 GLN A O 1
#

pLDDT: mean 88.14, std 12.21, range [51.56, 98.0]